Protein AF-A0A5E4PI58-F1 (afdb_monomer_lite)

Structure (mmCI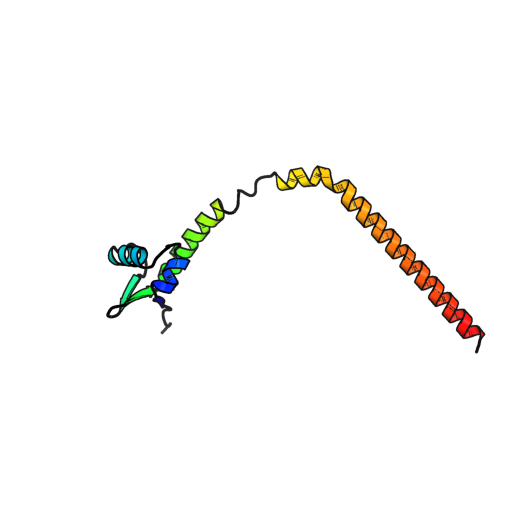F, N/CA/C/O backbone):
data_AF-A0A5E4PI58-F1
#
_entry.id   AF-A0A5E4PI58-F1
#
loop_
_atom_site.group_PDB
_atom_site.id
_atom_site.type_symbol
_atom_site.label_atom_id
_atom_site.label_alt_id
_atom_site.label_comp_id
_atom_site.label_asym_id
_atom_site.label_entity_id
_atom_site.label_seq_id
_atom_site.pdbx_PDB_ins_code
_atom_site.Cartn_x
_atom_site.Cartn_y
_atom_site.Cartn_z
_atom_site.occupancy
_atom_site.B_iso_or_equiv
_atom_site.auth_seq_id
_atom_site.auth_comp_id
_atom_site.auth_asym_id
_atom_site.auth_atom_id
_atom_site.pdbx_PDB_model_num
ATOM 1 N N . MET A 1 1 ? -13.089 -17.638 15.210 1.00 38.19 1 MET A N 1
ATOM 2 C CA . MET A 1 1 ? -13.389 -16.269 14.742 1.00 38.19 1 MET A CA 1
ATOM 3 C C . MET A 1 1 ? -12.096 -15.699 14.191 1.00 38.19 1 MET A C 1
ATOM 5 O O . MET A 1 1 ? -11.160 -15.540 14.955 1.00 38.19 1 MET A O 1
ATOM 9 N N . THR A 1 2 ? -11.979 -15.522 12.877 1.00 49.88 2 THR A N 1
ATOM 10 C CA . THR A 1 2 ? -10.794 -14.891 12.280 1.00 49.88 2 THR A CA 1
ATOM 11 C C . THR A 1 2 ? -10.823 -13.409 12.622 1.00 49.88 2 THR A C 1
ATOM 13 O O . THR A 1 2 ? -11.752 -12.707 12.217 1.00 49.88 2 THR A O 1
ATOM 16 N N . GLU A 1 3 ? -9.845 -12.946 13.395 1.00 58.03 3 GLU A N 1
ATOM 17 C CA . GLU A 1 3 ? -9.608 -11.521 13.599 1.00 58.03 3 GLU A CA 1
ATOM 18 C C . GLU A 1 3 ? -9.430 -10.873 12.224 1.00 58.03 3 GLU A C 1
ATOM 20 O O . GLU A 1 3 ? -8.472 -11.154 11.504 1.00 58.03 3 GLU A O 1
ATOM 25 N N . LYS A 1 4 ? -10.406 -10.061 11.808 1.00 70.44 4 LYS A N 1
ATOM 26 C CA . LYS A 1 4 ? -10.306 -9.328 10.549 1.00 70.44 4 LYS A CA 1
ATOM 27 C C . LYS A 1 4 ? -9.216 -8.283 10.726 1.00 70.44 4 LYS A C 1
ATOM 29 O O . LYS A 1 4 ? -9.380 -7.353 11.513 1.00 70.44 4 LYS A O 1
ATOM 34 N N . ALA A 1 5 ? -8.112 -8.435 10.002 1.00 86.56 5 ALA A N 1
ATOM 35 C CA . ALA A 1 5 ? -7.053 -7.441 10.007 1.00 86.56 5 ALA A CA 1
ATOM 36 C C . ALA A 1 5 ? -7.609 -6.116 9.459 1.00 86.56 5 ALA A C 1
ATOM 38 O O . ALA A 1 5 ? -8.218 -6.068 8.386 1.00 86.56 5 ALA A O 1
ATOM 39 N N . THR A 1 6 ? -7.419 -5.032 10.207 1.00 90.69 6 THR A N 1
ATOM 40 C CA . THR A 1 6 ? -7.901 -3.694 9.841 1.00 90.69 6 THR A CA 1
ATOM 41 C C . THR A 1 6 ? -6.746 -2.712 9.770 1.00 90.69 6 THR A C 1
ATOM 43 O O . THR A 1 6 ? -5.900 -2.695 10.659 1.00 90.69 6 THR A O 1
ATOM 46 N N . LEU A 1 7 ? -6.753 -1.852 8.757 1.00 90.31 7 LEU A N 1
ATOM 47 C CA . LEU A 1 7 ? -5.775 -0.788 8.564 1.00 90.31 7 LEU A CA 1
ATOM 48 C C . LEU A 1 7 ? -6.385 0.572 8.869 1.00 90.31 7 LEU A C 1
ATOM 50 O O . LEU A 1 7 ? -7.550 0.850 8.572 1.00 90.31 7 LEU A O 1
ATOM 54 N N . THR A 1 8 ? -5.570 1.466 9.410 1.00 92.75 8 THR A N 1
ATOM 55 C CA . THR A 1 8 ? -5.934 2.875 9.527 1.00 92.75 8 THR A CA 1
ATOM 56 C C . THR A 1 8 ? -5.797 3.582 8.178 1.00 92.75 8 THR A C 1
ATOM 58 O O . THR A 1 8 ? -5.019 3.178 7.314 1.00 92.75 8 THR A O 1
ATOM 61 N N . LEU A 1 9 ? -6.489 4.713 7.988 1.00 91.00 9 LEU A N 1
ATOM 62 C CA . LEU A 1 9 ? -6.323 5.509 6.760 1.00 91.00 9 LEU A CA 1
ATOM 63 C C . LEU A 1 9 ? -4.880 5.993 6.531 1.00 91.00 9 LEU A C 1
ATOM 65 O O . LEU A 1 9 ? -4.508 6.272 5.393 1.00 91.00 9 LEU A O 1
ATOM 69 N N . LYS A 1 10 ? -4.082 6.130 7.597 1.00 91.00 10 LYS A N 1
ATOM 70 C CA . LYS A 1 10 ? -2.679 6.548 7.496 1.00 91.00 10 LYS A CA 1
ATOM 71 C C . LYS A 1 10 ? -1.833 5.465 6.825 1.00 91.00 10 LYS A C 1
ATOM 73 O O . LYS A 1 10 ? -0.996 5.793 5.993 1.00 91.00 10 LYS A O 1
ATOM 78 N N . GLU A 1 11 ? -2.097 4.204 7.148 1.00 90.56 11 GLU A N 1
ATOM 79 C CA . GLU A 1 11 ? -1.428 3.040 6.556 1.00 90.56 11 GLU A CA 1
ATOM 80 C C . GLU A 1 11 ? -1.995 2.709 5.171 1.00 90.56 11 GLU A C 1
ATOM 82 O O . GLU A 1 11 ? -1.249 2.391 4.250 1.00 90.56 11 GLU A O 1
ATOM 87 N N . ALA A 1 12 ? -3.310 2.845 4.987 1.00 89.69 12 ALA A N 1
ATOM 88 C CA . ALA A 1 12 ? -3.969 2.543 3.719 1.00 89.69 12 ALA A CA 1
ATOM 89 C C . ALA A 1 12 ? -3.657 3.566 2.610 1.00 89.69 12 ALA A C 1
ATOM 91 O O . ALA A 1 12 ? -3.631 3.207 1.434 1.00 89.69 12 ALA A O 1
ATOM 92 N N . ALA A 1 13 ? -3.405 4.836 2.950 1.00 89.88 13 ALA A N 1
ATOM 93 C CA . ALA A 1 13 ? -3.125 5.889 1.969 1.00 89.88 13 ALA A CA 1
ATOM 94 C C . ALA A 1 13 ? -1.946 5.580 1.027 1.00 89.88 13 ALA A C 1
ATOM 96 O O . ALA A 1 13 ? -2.173 5.598 -0.187 1.00 89.88 13 ALA A O 1
ATOM 97 N N . PRO A 1 14 ? -0.731 5.260 1.518 1.00 88.81 14 PRO A N 1
ATOM 98 C CA . PRO A 1 14 ? 0.384 4.917 0.638 1.00 88.81 14 PRO A CA 1
ATOM 99 C C . PRO A 1 14 ? 0.127 3.636 -0.169 1.00 88.81 14 PRO A C 1
ATOM 101 O O . PRO A 1 14 ? 0.468 3.591 -1.348 1.00 88.81 14 PRO A O 1
ATOM 104 N N . LEU A 1 15 ? -0.535 2.630 0.417 1.00 86.50 15 LEU A N 1
ATOM 105 C CA . LEU A 1 15 ? -0.844 1.357 -0.255 1.00 86.50 15 LEU A CA 1
ATOM 106 C C . LEU A 1 15 ? -1.798 1.519 -1.444 1.00 86.50 15 LEU A C 1
ATOM 108 O O . LEU A 1 15 ? -1.752 0.755 -2.404 1.00 86.50 15 LEU A O 1
ATOM 112 N N . LEU A 1 16 ? -2.663 2.528 -1.382 1.00 84.62 16 LEU A N 1
ATOM 113 C CA . LEU A 1 16 ? -3.623 2.863 -2.429 1.00 84.62 16 LEU A CA 1
ATOM 114 C C . LEU A 1 16 ? -3.122 3.966 -3.373 1.00 84.62 16 LEU A C 1
ATOM 116 O O . LEU A 1 16 ? -3.883 4.448 -4.210 1.00 84.62 16 LEU A O 1
ATOM 120 N N . GLY A 1 17 ? -1.868 4.405 -3.223 1.00 85.56 17 GLY A N 1
ATOM 121 C CA . GLY A 1 17 ? -1.270 5.444 -4.061 1.00 85.56 17 GLY A CA 1
ATOM 122 C C . GLY A 1 17 ? -1.784 6.862 -3.790 1.00 85.56 17 GLY A C 1
ATOM 123 O O . GLY A 1 17 ? -1.604 7.753 -4.621 1.00 85.56 17 GLY A O 1
ATOM 124 N N . PHE A 1 18 ? -2.419 7.118 -2.643 1.00 86.75 18 PHE A N 1
ATOM 125 C CA . PHE A 1 18 ? -2.836 8.469 -2.274 1.00 86.75 18 PHE A CA 1
ATOM 126 C C . PHE A 1 18 ? -1.692 9.233 -1.610 1.00 86.75 18 PHE A C 1
ATOM 128 O O . PHE A 1 18 ? -1.120 8.795 -0.617 1.00 86.75 18 PHE A O 1
ATOM 135 N N . LYS A 1 19 ? -1.435 10.452 -2.096 1.00 84.94 19 LYS A N 1
ATOM 136 C CA . LYS A 1 19 ? -0.448 11.377 -1.508 1.00 84.94 19 LYS A CA 1
ATOM 137 C C . LYS A 1 19 ? -0.825 11.885 -0.109 1.00 84.94 19 LYS A C 1
ATOM 139 O O . LYS A 1 19 ? 0.004 12.483 0.562 1.00 84.94 19 LYS A O 1
ATOM 144 N N . GLY A 1 20 ? -2.069 11.694 0.333 1.00 87.44 20 GLY A N 1
ATOM 145 C CA . GLY A 1 20 ? -2.521 12.209 1.620 1.00 87.44 20 GLY A CA 1
ATOM 146 C C . GLY A 1 20 ? -3.815 11.581 2.120 1.00 87.44 20 GLY A C 1
ATOM 147 O O . GLY A 1 20 ? -4.679 11.162 1.348 1.00 87.44 20 GLY A O 1
ATOM 148 N N . VAL A 1 21 ? -3.958 11.577 3.445 1.00 90.94 21 VAL A N 1
ATOM 149 C CA . VAL A 1 21 ? -5.069 10.942 4.172 1.00 90.94 21 VAL A CA 1
ATOM 150 C C . VAL A 1 21 ? -6.406 11.651 3.928 1.00 90.94 21 VAL A C 1
ATOM 152 O O . VAL A 1 21 ? -7.453 11.008 3.945 1.00 90.94 21 VAL A O 1
ATOM 155 N N . TYR A 1 22 ? -6.393 12.964 3.666 1.00 91.19 22 TYR A N 1
ATOM 156 C CA . TYR A 1 22 ? -7.613 13.751 3.452 1.00 91.19 22 TYR A CA 1
ATOM 157 C C . TYR A 1 22 ? -8.425 13.252 2.249 1.00 91.19 22 TYR A C 1
ATOM 159 O O . TYR A 1 22 ? -9.600 12.922 2.397 1.00 91.19 22 TYR A O 1
ATOM 167 N N . ARG A 1 23 ? -7.779 13.107 1.082 1.00 89.56 23 ARG A N 1
ATOM 168 C CA . ARG A 1 23 ? -8.438 12.611 -0.139 1.00 89.56 23 ARG A CA 1
ATOM 169 C C . ARG A 1 23 ? -8.970 11.192 0.038 1.00 89.56 23 ARG A C 1
ATOM 171 O O . ARG A 1 23 ? -10.053 10.875 -0.445 1.00 89.56 23 ARG A O 1
ATOM 178 N N . LEU A 1 24 ? -8.228 10.345 0.756 1.00 90.56 24 LEU A N 1
ATOM 179 C CA . LEU A 1 24 ? -8.677 8.990 1.059 1.00 90.56 24 LEU A CA 1
ATOM 180 C C . LEU A 1 24 ? -9.919 9.004 1.965 1.00 90.56 24 LEU A C 1
ATOM 182 O O . LEU A 1 24 ? -10.883 8.296 1.692 1.00 90.56 24 LEU A O 1
ATOM 186 N N . ARG A 1 25 ? -9.931 9.846 3.005 1.00 91.50 25 ARG A N 1
ATOM 187 C CA . ARG A 1 25 ? -11.079 10.012 3.908 1.00 91.50 25 ARG A CA 1
ATOM 188 C C . ARG A 1 25 ? -12.319 10.515 3.170 1.00 91.50 25 ARG A C 1
ATOM 190 O O . ARG A 1 25 ? -13.420 10.052 3.448 1.00 91.50 25 ARG A O 1
ATOM 197 N N . GLU A 1 26 ? -12.154 11.460 2.253 1.00 92.31 26 GLU A N 1
ATOM 198 C CA . GLU A 1 26 ? -13.250 11.979 1.434 1.00 92.31 26 GLU A CA 1
ATOM 199 C C . GLU A 1 26 ? -13.849 10.884 0.540 1.00 92.31 26 GLU A C 1
ATOM 201 O O . GLU A 1 26 ? -15.066 10.715 0.500 1.00 92.31 26 GLU A O 1
ATOM 206 N N . LYS A 1 27 ? -13.005 10.067 -0.101 1.00 90.00 27 LYS A N 1
ATOM 207 C CA . LYS A 1 27 ? -13.460 8.910 -0.883 1.00 90.00 27 LYS A CA 1
ATOM 208 C C . LYS A 1 27 ? -14.129 7.836 -0.028 1.00 90.00 27 LYS A C 1
ATOM 210 O O . LYS A 1 27 ? -15.141 7.289 -0.451 1.00 90.00 27 LYS A O 1
ATOM 215 N N . ALA A 1 28 ? -13.612 7.575 1.171 1.00 91.44 28 ALA A N 1
ATOM 216 C CA . ALA A 1 28 ? -14.232 6.654 2.119 1.00 91.44 28 ALA A CA 1
ATOM 217 C C . ALA A 1 28 ? -15.630 7.138 2.541 1.00 91.44 28 ALA A C 1
ATOM 219 O O . ALA A 1 28 ? -16.578 6.361 2.525 1.00 91.44 28 ALA A O 1
ATOM 220 N N . ARG A 1 29 ? -15.797 8.444 2.805 1.00 90.69 29 ARG A N 1
ATOM 221 C CA . ARG A 1 29 ? -17.114 9.053 3.076 1.00 90.69 29 ARG A CA 1
ATOM 222 C C . ARG A 1 29 ? -18.095 8.911 1.916 1.00 90.69 29 ARG A C 1
ATOM 224 O O . ARG A 1 29 ? -19.287 8.791 2.157 1.00 90.69 29 ARG A O 1
ATOM 231 N N . ARG A 1 30 ? -17.599 8.935 0.679 1.00 91.94 30 ARG A N 1
ATOM 232 C CA . ARG A 1 30 ? -18.401 8.741 -0.538 1.00 91.94 30 ARG A CA 1
ATOM 233 C C . ARG A 1 30 ? -18.665 7.267 -0.870 1.00 91.94 30 ARG A C 1
ATOM 235 O O . ARG A 1 30 ? -19.257 6.997 -1.906 1.00 91.94 30 ARG A O 1
ATOM 242 N N . GLY A 1 31 ? -18.197 6.322 -0.049 1.00 88.75 31 GLY A N 1
ATOM 243 C CA . GLY A 1 31 ? -18.361 4.886 -0.301 1.00 88.75 31 GLY A CA 1
ATOM 244 C C . GLY A 1 31 ? -17.513 4.350 -1.460 1.00 88.75 31 GLY A C 1
ATOM 245 O O . GLY A 1 31 ? -17.776 3.270 -1.969 1.00 88.75 31 GLY A O 1
ATOM 246 N N . LEU A 1 32 ? -16.487 5.091 -1.891 1.00 89.00 32 LEU A N 1
ATOM 247 C CA . LEU A 1 32 ? -15.635 4.712 -3.026 1.00 89.00 32 LEU A CA 1
ATOM 248 C C . LEU A 1 32 ? -14.468 3.799 -2.629 1.00 89.00 32 LEU A C 1
ATOM 250 O O . LEU A 1 32 ? -13.714 3.362 -3.496 1.00 89.00 32 LEU A O 1
ATOM 254 N N . ILE A 1 33 ? -14.266 3.569 -1.330 1.00 89.00 33 ILE A N 1
ATOM 255 C CA . ILE A 1 33 ? -13.207 2.700 -0.817 1.00 89.00 33 ILE A CA 1
ATOM 256 C C . ILE A 1 33 ? -13.859 1.416 -0.290 1.00 89.00 33 ILE A C 1
ATOM 258 O O . ILE A 1 33 ? -14.615 1.496 0.682 1.00 89.00 33 ILE A O 1
ATOM 262 N N . PRO A 1 34 ? -13.581 0.251 -0.902 1.00 87.50 34 PRO A N 1
ATOM 263 C CA . PRO A 1 34 ? -14.132 -1.020 -0.448 1.00 87.50 34 PRO A CA 1
ATOM 264 C C . PRO A 1 34 ? -13.611 -1.354 0.950 1.00 87.50 34 PRO A C 1
ATOM 266 O O . PRO A 1 34 ? -12.451 -1.081 1.272 1.00 87.50 34 PRO A O 1
ATOM 269 N N . GLY A 1 35 ? -14.486 -1.896 1.794 1.00 87.75 35 GLY A N 1
ATOM 270 C CA . GLY A 1 35 ? -14.165 -2.227 3.178 1.00 87.75 35 GLY A CA 1
ATOM 271 C C . GLY A 1 35 ? -13.797 -1.053 4.062 1.00 87.75 35 GLY A C 1
ATOM 272 O O . GLY A 1 35 ? -13.245 -1.281 5.134 1.00 87.75 35 GLY A O 1
ATOM 273 N N . ALA A 1 36 ? -14.074 0.188 3.650 1.00 92.00 36 ALA A N 1
ATOM 274 C CA . ALA A 1 36 ? -13.928 1.341 4.522 1.00 92.00 36 ALA A CA 1
ATOM 275 C C . ALA A 1 36 ? -15.138 1.467 5.449 1.00 92.00 36 ALA A C 1
ATOM 277 O O . ALA A 1 36 ? -16.277 1.591 5.005 1.00 92.00 36 ALA A O 1
ATOM 278 N N . PHE A 1 37 ? -14.874 1.513 6.747 1.00 91.69 37 PHE A N 1
ATOM 279 C CA . PHE A 1 37 ? -15.890 1.701 7.770 1.00 91.69 37 PHE A CA 1
ATOM 280 C C . PHE A 1 37 ? -15.375 2.619 8.874 1.00 91.69 37 PHE A C 1
ATOM 282 O O . PHE A 1 37 ? -14.182 2.914 8.985 1.00 91.69 37 PHE A O 1
ATOM 289 N N . LYS A 1 38 ? -16.298 3.129 9.684 1.00 92.56 38 LYS A N 1
ATOM 290 C CA . LYS A 1 38 ? -15.983 4.055 10.767 1.00 92.56 38 LYS A CA 1
ATOM 291 C C . LYS A 1 38 ? -16.234 3.368 12.103 1.00 92.56 38 LYS A C 1
ATOM 293 O O . LYS A 1 38 ? -17.366 2.998 12.389 1.00 92.56 38 LYS A O 1
ATOM 298 N N . ILE A 1 39 ? -15.193 3.252 12.925 1.00 91.31 39 ILE A N 1
ATOM 299 C CA . ILE A 1 39 ? -15.307 2.828 14.323 1.00 91.31 39 ILE A CA 1
ATOM 300 C C . ILE A 1 39 ? -15.166 4.071 15.192 1.00 91.31 39 ILE A C 1
ATOM 302 O O . ILE A 1 39 ? -14.123 4.734 15.189 1.00 91.31 39 ILE A O 1
ATOM 306 N N . SER A 1 40 ? -16.234 4.412 15.911 1.00 86.94 40 SER A N 1
ATOM 307 C CA . SER A 1 40 ? -16.332 5.618 16.739 1.00 86.94 40 S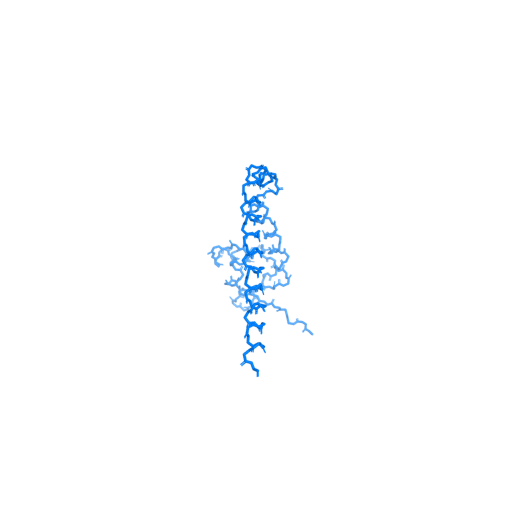ER A CA 1
ATOM 308 C C . SER A 1 40 ? -16.039 6.895 15.931 1.00 86.94 40 SER A C 1
ATOM 310 O O . SER A 1 40 ? -16.898 7.414 15.215 1.00 86.94 40 SER A O 1
ATOM 312 N N . SER A 1 41 ? -14.805 7.399 15.988 1.00 87.81 41 SER A N 1
ATOM 313 C CA . SER A 1 41 ? -14.341 8.604 15.293 1.00 87.81 41 SER A CA 1
ATOM 314 C C . SER A 1 41 ? -13.279 8.330 14.223 1.00 87.81 41 SER A C 1
ATOM 316 O O . SER A 1 41 ? -12.900 9.245 13.486 1.00 87.81 41 SER A O 1
ATOM 318 N N . ARG A 1 42 ? -12.806 7.086 14.096 1.00 89.19 42 ARG A N 1
ATOM 319 C CA . ARG A 1 42 ? -11.702 6.712 13.210 1.00 89.19 42 ARG A CA 1
ATOM 320 C C . ARG A 1 42 ? -12.216 5.917 12.021 1.00 89.19 42 ARG A C 1
ATOM 322 O O . ARG A 1 42 ? -13.008 4.994 12.158 1.00 89.19 42 ARG A O 1
ATOM 329 N N . TRP A 1 43 ? -11.744 6.300 10.843 1.00 92.19 43 TRP A N 1
ATOM 330 C CA . TRP A 1 43 ? -11.947 5.520 9.631 1.00 92.19 43 TRP A CA 1
ATOM 331 C C . TRP A 1 43 ? -10.903 4.414 9.568 1.00 92.19 43 TRP A C 1
ATOM 333 O O . TRP A 1 43 ? -9.706 4.672 9.737 1.00 92.19 43 TRP A O 1
ATOM 343 N N . MET A 1 44 ? -11.381 3.208 9.317 1.00 92.25 44 MET A N 1
ATOM 344 C CA . MET A 1 44 ? -10.594 1.995 9.197 1.00 92.25 44 MET A CA 1
ATOM 345 C C . MET A 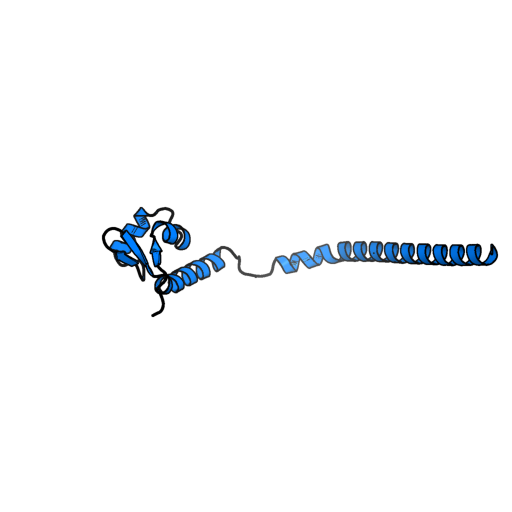1 44 ? -10.995 1.272 7.921 1.00 92.25 44 MET A C 1
ATOM 347 O O . MET A 1 44 ? -12.054 1.528 7.347 1.00 92.25 44 MET A O 1
ATOM 351 N N . VAL A 1 45 ? -10.113 0.403 7.459 1.00 92.31 45 VAL A N 1
ATOM 352 C CA . VAL A 1 45 ? -10.315 -0.375 6.248 1.0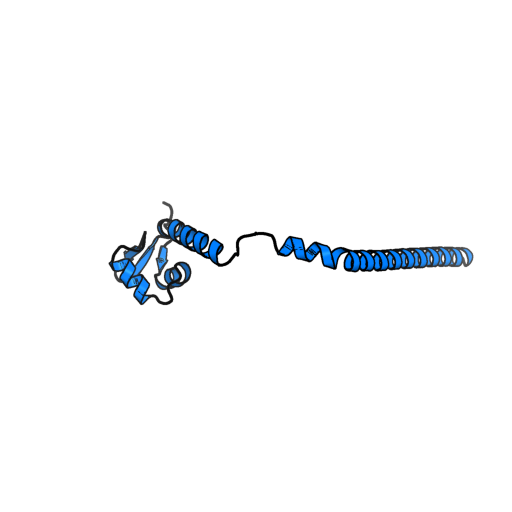0 92.31 45 VAL A CA 1
ATOM 353 C C . VAL A 1 45 ? -10.044 -1.838 6.555 1.00 92.31 45 VAL A C 1
ATOM 355 O O . VAL A 1 45 ? -8.986 -2.163 7.090 1.00 92.31 45 VAL A O 1
ATOM 358 N N . ALA A 1 46 ? -10.976 -2.719 6.208 1.00 91.88 46 ALA A N 1
ATOM 359 C CA . ALA A 1 46 ? -10.760 -4.157 6.287 1.00 91.88 46 ALA A CA 1
ATOM 360 C C . ALA A 1 46 ? -9.741 -4.593 5.222 1.00 91.88 46 ALA A C 1
ATOM 362 O O . ALA A 1 46 ? -9.923 -4.326 4.032 1.00 91.88 46 ALA A O 1
ATOM 363 N N . VAL A 1 47 ? -8.670 -5.267 5.646 1.00 89.38 47 VAL A N 1
ATOM 364 C CA . VAL A 1 47 ? -7.582 -5.706 4.757 1.00 89.38 47 VAL A CA 1
ATOM 365 C C . VAL A 1 47 ? -8.109 -6.635 3.667 1.00 89.38 47 VAL A C 1
ATOM 367 O O . VAL A 1 47 ? -7.782 -6.454 2.496 1.00 89.38 47 VAL A O 1
ATOM 370 N N . ASP A 1 48 ? -8.965 -7.584 4.036 1.00 88.75 48 ASP A N 1
ATOM 371 C CA . ASP A 1 48 ? -9.472 -8.614 3.123 1.00 88.75 48 ASP A CA 1
ATOM 372 C C . ASP A 1 48 ? -10.257 -8.022 1.949 1.00 88.75 48 ASP A C 1
ATOM 374 O O . ASP A 1 48 ? -10.156 -8.495 0.817 1.00 88.75 48 ASP A O 1
ATOM 378 N N . GLU A 1 49 ? -10.994 -6.942 2.202 1.00 87.75 49 GLU A N 1
ATOM 379 C CA . GLU A 1 49 ? -11.816 -6.276 1.193 1.00 87.75 49 GLU A CA 1
ATOM 380 C C . GLU A 1 49 ? -10.999 -5.323 0.315 1.00 87.75 49 GLU A C 1
ATOM 382 O O . GLU A 1 49 ? -11.297 -5.160 -0.871 1.00 87.75 49 GLU A O 1
ATOM 387 N N . ILE A 1 50 ? -9.935 -4.718 0.855 1.00 88.50 50 ILE A N 1
ATOM 388 C CA . ILE A 1 50 ? -9.100 -3.790 0.087 1.00 88.50 50 ILE A CA 1
ATOM 389 C C . ILE A 1 50 ? -7.971 -4.477 -0.688 1.00 88.50 50 ILE A C 1
ATOM 391 O O . ILE A 1 50 ? -7.504 -3.951 -1.701 1.00 88.50 50 ILE A O 1
ATOM 395 N N . MET A 1 51 ? -7.543 -5.671 -0.276 1.00 86.81 51 MET A N 1
ATOM 396 C CA . MET A 1 51 ? -6.479 -6.427 -0.945 1.00 86.81 51 MET A CA 1
ATOM 397 C C . MET A 1 51 ? -6.739 -6.691 -2.438 1.00 86.81 51 MET A C 1
ATOM 399 O O . MET A 1 51 ? -5.819 -6.487 -3.237 1.00 86.81 51 MET A O 1
ATOM 403 N N . PRO A 1 52 ? -7.949 -7.096 -2.876 1.00 86.25 52 PRO A N 1
ATOM 404 C CA . PRO A 1 52 ? -8.260 -7.238 -4.298 1.00 86.25 52 PRO A CA 1
ATOM 405 C C . PRO A 1 52 ? -8.090 -5.927 -5.073 1.00 86.25 52 PRO A C 1
ATOM 407 O O . PRO A 1 52 ? -7.547 -5.930 -6.181 1.00 86.25 52 PRO A O 1
ATOM 410 N N . TYR A 1 53 ? -8.492 -4.804 -4.471 1.00 84.38 53 TYR A N 1
ATOM 411 C CA . TYR A 1 53 ? -8.371 -3.475 -5.067 1.00 84.38 53 TYR A CA 1
ATOM 412 C C . TYR A 1 53 ? -6.901 -3.072 -5.231 1.00 84.38 53 TYR A C 1
ATOM 414 O O . TYR A 1 53 ? -6.478 -2.687 -6.322 1.00 84.38 53 TYR A O 1
ATOM 422 N N . ILE A 1 54 ? -6.097 -3.257 -4.180 1.00 85.25 54 ILE A N 1
ATOM 423 C CA . ILE A 1 54 ? -4.646 -3.030 -4.194 1.00 85.25 54 ILE A CA 1
ATOM 424 C C . ILE A 1 54 ? -3.977 -3.906 -5.261 1.00 85.25 54 ILE A C 1
ATOM 426 O O . ILE A 1 54 ? -3.197 -3.423 -6.082 1.00 85.25 54 ILE A O 1
ATOM 430 N N . ARG A 1 55 ? -4.312 -5.199 -5.304 1.00 86.31 55 ARG A N 1
ATOM 431 C CA . ARG A 1 55 ? -3.757 -6.143 -6.280 1.00 86.31 55 ARG A CA 1
ATOM 432 C C . ARG A 1 55 ? -4.073 -5.717 -7.711 1.00 86.31 55 ARG A C 1
ATOM 434 O O . ARG A 1 55 ? -3.210 -5.845 -8.576 1.00 86.31 55 ARG A O 1
ATOM 441 N N . ASN A 1 56 ? -5.281 -5.222 -7.971 1.00 85.00 56 ASN A N 1
ATOM 442 C CA . ASN A 1 56 ? -5.652 -4.728 -9.292 1.00 85.00 56 ASN A CA 1
ATOM 443 C C . ASN A 1 56 ? -4.889 -3.444 -9.653 1.00 85.00 56 ASN A C 1
ATOM 445 O O . ASN A 1 56 ? -4.301 -3.367 -10.728 1.00 85.00 56 ASN A O 1
ATOM 449 N N . TYR A 1 57 ? -4.810 -2.495 -8.719 1.00 82.00 57 TYR A N 1
ATOM 450 C CA . TYR A 1 57 ? -4.061 -1.246 -8.876 1.00 82.00 57 TYR A CA 1
ATOM 451 C C . TYR A 1 57 ? -2.575 -1.483 -9.204 1.00 82.00 57 TYR A C 1
ATOM 453 O O . TYR A 1 57 ? -2.022 -0.877 -10.121 1.00 82.00 57 TYR A O 1
ATOM 461 N N . TYR A 1 58 ? -1.920 -2.427 -8.524 1.00 81.19 58 TYR A N 1
ATOM 462 C CA . TYR A 1 58 ? -0.524 -2.766 -8.820 1.00 81.19 58 TYR A CA 1
ATOM 463 C C . TYR A 1 58 ? -0.351 -3.622 -10.081 1.00 81.19 58 TYR A C 1
ATOM 465 O O . TYR A 1 58 ? 0.705 -3.563 -10.712 1.00 81.19 58 TYR A O 1
ATOM 473 N N . LYS A 1 59 ? -1.365 -4.396 -10.494 1.00 79.81 59 LYS A N 1
ATOM 474 C CA . LYS A 1 59 ? -1.348 -5.101 -11.788 1.00 79.81 59 LYS A CA 1
ATOM 475 C C . LYS A 1 59 ? -1.363 -4.125 -12.959 1.00 79.81 59 LYS A C 1
ATOM 477 O O . LYS A 1 59 ? -0.674 -4.388 -13.940 1.00 79.81 59 LYS A O 1
ATOM 482 N N . THR A 1 60 ? -2.128 -3.037 -12.874 1.00 74.00 60 THR A N 1
ATOM 483 C CA . THR A 1 60 ? -2.160 -2.008 -13.922 1.00 74.00 60 THR A CA 1
ATOM 484 C C . THR A 1 60 ? -0.865 -1.206 -13.927 1.00 74.00 60 THR A C 1
ATOM 486 O O . THR A 1 60 ? -0.203 -1.168 -14.955 1.00 74.00 60 THR A O 1
ATOM 489 N N . LEU A 1 61 ? -0.408 -0.723 -12.766 1.00 71.19 61 LEU A N 1
ATOM 490 C CA . LEU A 1 61 ? 0.867 0.001 -12.658 1.00 71.19 61 LEU A CA 1
ATOM 491 C C . LEU A 1 61 ? 2.074 -0.805 -13.153 1.00 71.19 61 LEU A C 1
ATOM 493 O O . LEU A 1 61 ? 2.976 -0.247 -13.768 1.00 71.19 61 LEU A O 1
ATOM 497 N N . ARG A 1 62 ? 2.115 -2.123 -12.907 1.00 61.81 62 ARG A N 1
ATOM 498 C CA . ARG A 1 62 ? 3.196 -2.977 -13.426 1.00 61.81 62 ARG A CA 1
ATOM 499 C C . ARG A 1 62 ? 3.261 -2.998 -14.949 1.00 61.81 62 ARG A C 1
ATOM 501 O O . ARG A 1 62 ? 4.357 -3.155 -15.468 1.00 61.81 62 ARG A O 1
ATOM 508 N N . LYS A 1 63 ? 2.133 -2.872 -15.653 1.00 60.84 63 LYS A N 1
ATOM 509 C CA . LYS A 1 63 ? 2.124 -2.831 -17.124 1.00 60.84 63 LYS A CA 1
ATOM 510 C C . LYS A 1 63 ? 2.722 -1.533 -17.660 1.00 60.84 63 LYS A C 1
ATOM 512 O O . LYS A 1 63 ? 3.314 -1.555 -18.729 1.00 60.84 63 LYS A O 1
ATOM 517 N N . ASP A 1 64 ? 2.594 -0.449 -16.901 1.00 61.38 64 ASP A N 1
ATOM 518 C CA . ASP A 1 64 ? 3.104 0.866 -17.293 1.00 61.38 64 ASP A CA 1
ATOM 519 C C . ASP A 1 64 ? 4.579 1.047 -16.897 1.00 61.38 64 ASP A C 1
ATOM 521 O O . ASP A 1 64 ? 5.345 1.700 -17.600 1.00 61.38 64 ASP A O 1
ATOM 525 N N . LEU A 1 65 ? 4.999 0.444 -15.778 1.00 59.84 65 LEU A N 1
ATOM 526 C CA . LEU A 1 65 ? 6.380 0.500 -15.281 1.00 59.84 65 LEU A CA 1
ATOM 527 C C . LEU A 1 65 ? 7.306 -0.529 -15.933 1.00 59.84 65 LEU A C 1
ATOM 529 O O . LEU A 1 65 ? 8.514 -0.309 -16.012 1.00 59.84 65 LEU A O 1
ATOM 533 N N . VAL A 1 66 ? 6.767 -1.672 -16.357 1.00 55.91 66 VAL A N 1
ATOM 534 C CA . VAL A 1 66 ? 7.519 -2.673 -17.108 1.00 55.91 66 VAL A CA 1
ATOM 535 C C . VAL A 1 66 ? 7.149 -2.468 -18.570 1.00 55.91 66 VAL A C 1
ATOM 537 O O . VAL A 1 66 ? 6.054 -2.886 -18.952 1.00 55.91 66 VAL A O 1
ATOM 540 N N . PRO A 1 67 ? 8.014 -1.844 -19.395 1.00 55.66 67 PRO A N 1
ATOM 541 C CA . PRO A 1 67 ? 7.752 -1.781 -20.825 1.00 55.66 67 PRO A CA 1
ATOM 542 C C . PRO A 1 67 ? 7.464 -3.201 -21.325 1.00 55.66 67 PRO A C 1
ATOM 544 O O . PRO A 1 67 ? 8.052 -4.158 -20.793 1.00 55.66 67 PRO A O 1
ATOM 547 N N . PRO A 1 68 ? 6.549 -3.378 -22.300 1.00 57.34 68 PRO A N 1
ATOM 548 C CA . PRO A 1 68 ? 6.276 -4.694 -22.851 1.00 57.34 68 PRO A CA 1
ATOM 549 C C . PRO A 1 68 ? 7.611 -5.359 -23.159 1.00 57.34 68 PRO A C 1
ATOM 551 O O . PRO A 1 68 ? 8.527 -4.718 -23.676 1.00 57.34 68 PRO A O 1
ATOM 554 N N . ARG A 1 69 ? 7.737 -6.633 -22.776 1.00 53.09 69 ARG A N 1
ATOM 555 C CA . ARG A 1 69 ? 8.931 -7.462 -22.977 1.00 53.09 69 ARG A CA 1
ATOM 556 C C . ARG A 1 69 ? 9.116 -7.738 -24.473 1.00 53.09 69 ARG A C 1
ATOM 558 O O . ARG A 1 69 ? 9.114 -8.889 -24.888 1.00 53.09 69 ARG A O 1
ATOM 565 N N . ASN A 1 70 ? 9.194 -6.698 -25.295 1.00 50.47 70 ASN A N 1
ATOM 566 C CA . ASN A 1 70 ? 9.295 -6.780 -26.732 1.00 50.47 70 ASN A CA 1
ATOM 567 C C . ASN A 1 70 ? 10.684 -6.284 -27.166 1.00 50.47 70 ASN A C 1
ATOM 569 O O . ASN A 1 70 ? 10.984 -5.097 -27.239 1.00 50.47 70 ASN A O 1
ATOM 573 N N . VAL A 1 71 ? 11.507 -7.306 -27.412 1.00 50.81 71 VAL A N 1
ATOM 574 C CA . VAL A 1 71 ? 12.550 -7.495 -28.435 1.00 50.81 71 VAL A CA 1
ATOM 575 C C . VAL A 1 71 ? 13.886 -6.746 -28.441 1.00 50.81 71 VAL A C 1
ATOM 577 O O . VAL A 1 71 ? 14.845 -7.343 -28.930 1.00 50.81 71 VAL A O 1
ATOM 580 N N . GLU A 1 72 ? 14.075 -5.554 -27.874 1.00 48.12 72 GLU A N 1
ATOM 581 C CA . GLU A 1 72 ? 15.354 -4.855 -28.147 1.00 48.12 72 GLU A CA 1
ATOM 582 C C . GLU A 1 72 ? 16.576 -5.429 -27.393 1.00 48.12 72 GLU A C 1
ATOM 584 O O . GLU A 1 72 ? 17.672 -5.547 -27.948 1.00 48.12 72 GLU A O 1
ATOM 589 N N . TRP A 1 73 ? 16.389 -5.931 -26.168 1.00 47.25 73 TRP A N 1
ATOM 590 C CA . TRP A 1 73 ? 17.475 -6.540 -25.378 1.00 47.25 73 TRP A CA 1
ATOM 591 C C . TRP A 1 73 ? 18.033 -7.848 -25.965 1.00 47.25 73 TRP A C 1
ATOM 593 O O . TRP A 1 73 ? 19.124 -8.278 -25.582 1.00 47.25 73 TRP A O 1
ATOM 603 N N . GLN A 1 74 ? 17.316 -8.496 -26.890 1.00 48.44 74 GLN A N 1
ATOM 604 C CA . GLN A 1 74 ? 17.833 -9.668 -27.607 1.00 48.44 74 GLN A CA 1
ATOM 605 C C . GLN A 1 74 ? 18.672 -9.275 -28.831 1.00 48.44 74 GLN A C 1
ATOM 607 O O . GLN A 1 74 ? 19.614 -9.992 -29.174 1.00 48.44 74 GLN A O 1
ATOM 612 N N . SER A 1 75 ? 18.406 -8.117 -29.437 1.00 49.16 75 SER A N 1
ATOM 613 C CA . SER A 1 75 ? 19.160 -7.613 -30.591 1.00 49.16 75 SER A CA 1
ATOM 614 C C . SER A 1 75 ? 20.534 -7.058 -30.201 1.00 49.16 75 SER A C 1
ATOM 616 O O . SER A 1 75 ? 21.495 -7.217 -30.954 1.00 49.16 75 SER A O 1
ATOM 618 N N . VAL A 1 76 ? 20.682 -6.505 -28.990 1.00 48.44 76 VAL A N 1
ATOM 619 C CA . VAL A 1 76 ? 21.980 -6.006 -28.486 1.00 48.44 76 VAL A CA 1
ATOM 620 C C . VAL A 1 76 ? 22.959 -7.149 -28.177 1.00 48.44 76 VAL A C 1
ATOM 622 O O . VAL A 1 76 ? 24.165 -7.019 -28.398 1.00 48.44 76 VAL A O 1
ATOM 625 N N . LYS A 1 77 ? 22.466 -8.326 -27.762 1.00 46.19 77 LYS A N 1
ATOM 626 C CA . LYS A 1 77 ? 23.335 -9.479 -27.461 1.00 46.19 77 LYS A CA 1
ATOM 627 C C . LYS A 1 77 ? 24.040 -10.068 -28.685 1.00 46.19 77 LYS A C 1
ATOM 629 O O . LYS A 1 77 ? 25.033 -10.765 -28.508 1.00 46.19 77 LYS A O 1
ATOM 634 N N . ARG A 1 78 ? 23.599 -9.777 -29.914 1.00 48.25 78 ARG A N 1
ATOM 635 C CA . ARG A 1 78 ? 24.252 -10.312 -31.122 1.00 48.25 78 ARG A CA 1
ATOM 636 C C . ARG A 1 78 ? 25.535 -9.580 -31.520 1.00 48.25 78 ARG A C 1
ATOM 638 O O . ARG A 1 78 ? 26.339 -10.173 -32.227 1.00 48.25 78 ARG A O 1
ATOM 645 N N . LYS A 1 79 ? 25.773 -8.349 -31.048 1.00 47.66 79 LYS A N 1
ATOM 646 C CA . LYS A 1 79 ? 26.994 -7.594 -31.403 1.00 47.66 79 LYS A CA 1
ATOM 647 C C . LYS A 1 79 ? 28.119 -7.670 -30.365 1.00 47.66 79 LYS A C 1
ATOM 649 O O . LYS A 1 79 ? 29.268 -7.460 -30.725 1.00 47.66 79 LYS A O 1
ATOM 654 N N . VAL A 1 80 ? 27.819 -8.011 -29.108 1.00 49.66 80 VAL A N 1
ATOM 655 C CA . VAL A 1 80 ? 28.817 -8.039 -28.010 1.00 49.66 80 VAL A CA 1
ATOM 656 C C . VAL A 1 80 ? 29.272 -9.466 -27.650 1.00 49.66 80 VAL A C 1
ATOM 658 O O . VAL A 1 80 ? 30.279 -9.657 -26.971 1.00 49.66 80 VAL A O 1
ATOM 661 N N . ALA A 1 81 ? 28.561 -10.493 -28.129 1.00 48.81 81 ALA A N 1
ATOM 662 C CA . ALA A 1 81 ? 28.831 -11.886 -27.775 1.00 48.81 81 ALA A CA 1
ATOM 663 C C . ALA A 1 81 ? 30.225 -12.436 -28.158 1.00 48.81 81 ALA A C 1
ATOM 665 O O . ALA A 1 81 ? 30.753 -13.202 -27.353 1.00 48.81 81 ALA A O 1
ATOM 666 N N . PRO A 1 82 ? 30.871 -12.100 -29.295 1.00 52.34 82 PRO A N 1
ATOM 667 C CA . PRO A 1 82 ? 32.140 -12.756 -29.614 1.00 52.34 82 PRO A CA 1
ATOM 668 C C . PRO A 1 82 ? 33.284 -12.302 -28.692 1.00 52.34 82 PRO A C 1
ATOM 670 O O . PRO A 1 82 ? 34.099 -13.126 -28.286 1.00 52.34 82 PRO A O 1
ATOM 673 N N . THR A 1 83 ? 33.320 -11.031 -28.284 1.00 51.22 83 THR A N 1
ATOM 674 C CA . THR A 1 83 ? 34.463 -10.470 -27.543 1.00 51.22 83 THR A CA 1
ATOM 675 C C . THR A 1 83 ? 34.505 -10.915 -26.081 1.00 51.22 83 THR A C 1
ATOM 677 O O . THR A 1 83 ? 35.567 -11.273 -25.576 1.00 51.22 83 THR A O 1
ATOM 680 N N . ILE A 1 84 ? 33.354 -10.954 -25.400 1.00 51.62 84 ILE A N 1
ATOM 681 C CA . ILE A 1 84 ? 33.295 -11.372 -23.989 1.00 51.62 84 ILE A CA 1
ATOM 682 C C . ILE A 1 84 ? 33.588 -12.874 -23.865 1.00 51.62 84 ILE A C 1
ATOM 684 O O . ILE A 1 84 ? 34.348 -13.280 -22.991 1.00 51.62 84 ILE A O 1
ATOM 688 N N . ILE A 1 85 ? 33.058 -13.696 -24.778 1.00 51.78 85 ILE A N 1
ATOM 689 C CA . ILE A 1 85 ? 33.261 -15.152 -24.749 1.00 51.78 85 ILE A CA 1
ATOM 690 C C . ILE A 1 85 ? 34.725 -15.518 -25.058 1.00 51.78 85 ILE A C 1
ATOM 692 O O . ILE A 1 85 ? 35.258 -16.444 -24.441 1.00 51.78 85 ILE A O 1
ATOM 696 N N . LEU A 1 86 ? 35.405 -14.793 -25.959 1.00 52.78 86 LEU A N 1
ATOM 697 C CA . LEU A 1 86 ? 36.836 -15.006 -26.216 1.00 52.78 86 LEU A CA 1
ATOM 698 C C . LEU A 1 86 ? 37.711 -14.642 -25.006 1.00 52.78 86 LEU 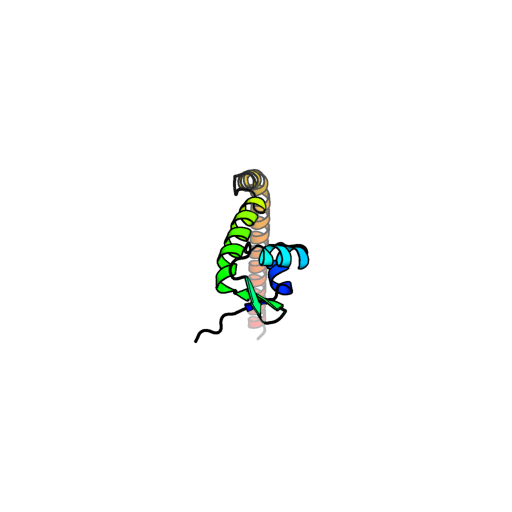A C 1
ATOM 700 O O . LEU A 1 86 ? 38.621 -15.401 -24.672 1.00 52.78 86 LEU A O 1
ATOM 704 N N . ALA A 1 87 ? 37.420 -13.533 -24.320 1.00 53.81 87 ALA A N 1
ATOM 705 C CA . ALA A 1 87 ? 38.185 -13.111 -23.146 1.00 53.81 87 ALA A CA 1
ATOM 706 C C . ALA A 1 87 ? 38.056 -14.106 -21.978 1.00 53.81 87 ALA A C 1
ATOM 708 O O . ALA A 1 87 ? 39.052 -14.439 -21.334 1.00 53.81 87 ALA A O 1
ATOM 709 N N . SER A 1 88 ? 36.854 -14.647 -21.744 1.00 57.38 88 SER A N 1
ATOM 710 C CA . SER A 1 88 ? 36.627 -15.658 -20.703 1.00 57.38 88 SER A CA 1
ATOM 711 C C . SER A 1 88 ? 37.380 -16.959 -20.987 1.00 57.38 88 SER A C 1
ATOM 713 O O . SER A 1 88 ? 38.012 -17.506 -20.088 1.00 57.38 88 SER A O 1
ATOM 715 N N . ARG A 1 89 ? 37.394 -17.424 -22.244 1.00 57.84 89 ARG A N 1
ATOM 716 C CA . ARG A 1 89 ? 38.139 -18.635 -22.632 1.00 57.84 89 ARG A CA 1
ATOM 717 C C . ARG A 1 89 ? 39.655 -18.462 -22.509 1.00 57.84 89 ARG A C 1
ATOM 719 O O . ARG A 1 89 ? 40.331 -19.401 -22.093 1.00 57.84 89 ARG A O 1
ATOM 726 N N . SER A 1 90 ? 40.183 -17.273 -22.819 1.00 60.56 90 SER A N 1
ATOM 727 C CA . SER A 1 90 ? 41.607 -16.959 -22.625 1.00 60.56 90 SER A CA 1
ATOM 728 C C . SER A 1 90 ? 41.984 -17.033 -21.144 1.00 60.56 90 SER A C 1
ATOM 730 O O . SER A 1 90 ? 42.898 -17.771 -20.776 1.00 60.56 90 SER A O 1
ATOM 732 N N . ALA A 1 91 ? 41.204 -16.378 -20.278 1.00 63.16 91 ALA A N 1
ATOM 733 C CA . ALA A 1 91 ? 41.436 -16.366 -18.834 1.00 63.16 91 ALA A CA 1
ATOM 734 C C . ALA A 1 91 ? 41.305 -1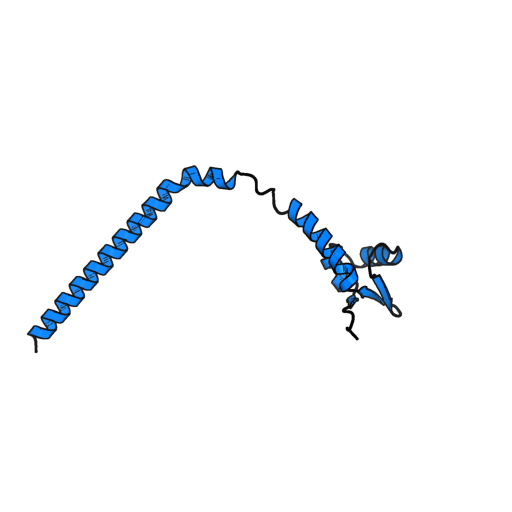7.759 -18.184 1.00 63.16 91 ALA A C 1
ATOM 736 O O . ALA A 1 91 ? 42.095 -18.122 -17.309 1.00 63.16 91 ALA A O 1
ATOM 737 N N . GLU A 1 92 ? 40.346 -18.576 -18.629 1.00 66.25 92 GLU A N 1
ATOM 738 C CA . GLU A 1 92 ? 40.183 -19.956 -18.154 1.00 66.25 92 GLU A CA 1
ATOM 739 C C . GLU A 1 92 ? 41.367 -20.849 -18.549 1.00 66.25 92 GLU A C 1
ATOM 741 O O . GLU A 1 92 ? 41.819 -21.671 -17.745 1.00 66.25 92 GLU A O 1
ATOM 746 N N . SER A 1 93 ? 41.899 -20.678 -19.763 1.00 69.81 93 SER A N 1
ATOM 747 C CA . SER A 1 93 ? 43.057 -21.441 -20.238 1.00 69.81 93 SER A CA 1
ATOM 748 C C . SER A 1 93 ? 44.333 -21.090 -19.464 1.00 69.81 93 SER A C 1
ATOM 750 O O . SER A 1 93 ? 45.077 -21.981 -19.054 1.00 69.81 93 SER A O 1
ATOM 752 N N . GLU A 1 94 ? 44.536 -19.808 -19.151 1.00 72.69 94 GLU A N 1
ATOM 753 C CA . GLU A 1 94 ? 45.654 -19.339 -18.331 1.00 72.69 94 GLU A CA 1
ATOM 754 C C . GLU A 1 94 ? 45.564 -19.849 -16.889 1.00 72.69 94 GLU A C 1
ATOM 756 O O . GLU A 1 94 ? 46.570 -20.290 -16.322 1.00 72.69 94 GLU A O 1
ATOM 761 N N . CYS A 1 95 ? 44.363 -19.855 -16.298 1.00 71.12 95 CYS A N 1
ATOM 762 C CA . CYS A 1 95 ? 44.144 -20.416 -14.964 1.00 71.12 95 CYS A CA 1
ATOM 763 C C . CYS A 1 95 ? 44.439 -21.920 -14.909 1.00 71.12 95 CYS A C 1
ATOM 765 O O . CYS A 1 95 ? 45.116 -22.372 -13.983 1.00 71.12 95 CYS A O 1
ATOM 767 N N . ARG A 1 96 ? 43.991 -22.697 -15.905 1.00 72.06 96 ARG A N 1
ATOM 768 C CA . ARG A 1 96 ? 44.303 -24.135 -15.988 1.00 72.06 96 ARG A CA 1
ATOM 769 C C . ARG A 1 96 ? 45.804 -24.379 -16.118 1.00 72.06 96 ARG A C 1
ATOM 771 O O . ARG A 1 96 ? 46.360 -25.159 -15.349 1.00 72.06 96 ARG A O 1
ATOM 778 N N . ASN A 1 97 ? 46.473 -23.640 -16.999 1.00 83.81 97 ASN A N 1
ATOM 779 C CA . ASN A 1 97 ? 47.915 -23.766 -17.205 1.00 83.81 97 ASN A CA 1
ATOM 780 C C . ASN A 1 97 ? 48.718 -23.436 -15.934 1.00 83.81 97 ASN A C 1
ATOM 782 O O . ASN A 1 97 ? 49.679 -24.136 -15.607 1.00 83.81 97 ASN A O 1
ATOM 786 N N . ARG A 1 98 ? 48.309 -22.409 -15.176 1.00 82.44 98 ARG A N 1
ATOM 787 C CA . ARG A 1 98 ? 48.925 -22.064 -13.883 1.00 82.44 98 ARG A CA 1
ATOM 788 C C . ARG A 1 98 ? 48.724 -23.153 -12.830 1.00 82.44 98 ARG A C 1
ATOM 790 O O . ARG A 1 98 ? 49.670 -23.476 -12.113 1.00 82.44 98 ARG A O 1
ATOM 797 N N . LEU A 1 99 ? 47.531 -23.740 -12.746 1.00 81.75 99 LEU A N 1
ATOM 798 C CA . LEU A 1 99 ? 47.251 -24.840 -11.818 1.00 81.75 99 LEU A CA 1
ATOM 799 C C . LEU A 1 99 ? 48.085 -26.086 -12.144 1.00 81.75 99 LEU A C 1
ATOM 801 O O . LEU A 1 99 ? 48.674 -26.678 -11.238 1.00 81.75 99 LEU A O 1
ATOM 805 N N . ASP A 1 100 ? 48.213 -26.437 -13.423 1.00 88.12 100 ASP A N 1
ATOM 806 C CA . ASP A 1 100 ? 49.039 -27.565 -13.860 1.00 88.12 100 ASP A CA 1
ATOM 807 C C . ASP A 1 100 ? 50.531 -27.340 -13.585 1.00 88.12 100 ASP A C 1
ATOM 809 O O . ASP A 1 100 ? 51.241 -28.268 -13.179 1.00 88.12 100 ASP A O 1
ATOM 813 N N . ALA A 1 101 ? 51.023 -26.110 -13.756 1.00 90.06 101 ALA A N 1
ATOM 814 C CA . ALA A 1 101 ? 52.396 -25.749 -13.414 1.00 90.06 101 ALA A CA 1
ATOM 815 C C . ALA A 1 101 ? 52.663 -25.916 -11.908 1.00 90.06 101 ALA A C 1
ATOM 817 O O . ALA A 1 101 ? 53.619 -26.595 -11.524 1.00 90.06 101 ALA A O 1
ATOM 818 N N . LEU A 1 102 ? 51.771 -25.399 -11.055 1.00 88.12 102 LEU A N 1
ATOM 819 C CA . LEU A 1 102 ? 51.867 -25.546 -9.599 1.00 88.12 102 LEU A CA 1
ATOM 820 C C . LEU A 1 102 ? 51.787 -27.014 -9.156 1.00 88.12 102 LEU A C 1
ATOM 822 O O . LEU A 1 102 ? 52.519 -27.439 -8.259 1.00 88.12 102 LEU A O 1
ATOM 826 N N . ALA A 1 103 ? 50.937 -27.820 -9.796 1.00 87.25 103 ALA A N 1
ATOM 827 C CA . ALA A 1 103 ? 50.843 -29.250 -9.518 1.00 87.25 103 ALA A CA 1
ATOM 828 C C . ALA A 1 103 ? 52.146 -29.990 -9.874 1.00 87.25 103 ALA A C 1
ATOM 830 O O . ALA A 1 103 ? 52.607 -30.843 -9.108 1.00 87.25 103 ALA A O 1
ATOM 831 N N . LYS A 1 104 ? 52.780 -29.646 -11.004 1.00 89.75 104 LYS A N 1
ATOM 832 C CA . LYS A 1 104 ? 54.087 -30.196 -11.404 1.00 89.75 104 LYS A CA 1
ATOM 833 C C . LYS A 1 104 ? 55.193 -29.794 -10.429 1.00 89.75 104 LYS A C 1
ATOM 835 O O . LYS A 1 104 ? 55.995 -30.650 -10.056 1.00 89.75 104 LYS A O 1
ATOM 840 N N . GLU A 1 105 ? 55.220 -28.543 -9.979 1.00 88.25 105 GLU A N 1
ATOM 841 C CA . GLU A 1 105 ? 56.181 -28.069 -8.976 1.00 88.25 105 GLU A CA 1
ATOM 842 C C . GLU A 1 105 ? 56.035 -28.809 -7.644 1.00 88.25 105 GLU A C 1
ATOM 844 O O . GLU A 1 105 ? 57.014 -29.337 -7.116 1.00 88.25 105 GLU A O 1
ATOM 849 N N . ARG A 1 106 ? 54.803 -28.951 -7.140 1.00 84.44 106 ARG A N 1
ATOM 850 C CA . ARG A 1 106 ? 54.532 -29.705 -5.906 1.00 84.44 106 ARG A CA 1
ATOM 851 C C . ARG A 1 106 ? 54.996 -31.156 -6.007 1.00 84.44 106 ARG A C 1
ATOM 853 O O . ARG A 1 106 ? 55.629 -31.653 -5.081 1.00 84.44 106 ARG A O 1
ATOM 860 N N . ARG A 1 107 ? 54.753 -31.824 -7.141 1.00 83.06 107 ARG A N 1
ATOM 861 C CA . ARG A 1 107 ? 55.236 -33.197 -7.381 1.00 83.06 107 ARG A CA 1
ATOM 862 C C . ARG A 1 107 ? 56.764 -33.280 -7.388 1.00 83.06 107 ARG A C 1
ATOM 864 O O . ARG A 1 107 ? 57.311 -34.214 -6.808 1.00 83.06 107 ARG A O 1
ATOM 871 N N . LYS A 1 108 ? 57.458 -32.315 -8.003 1.00 85.12 108 LYS A N 1
ATOM 872 C CA . LYS A 1 108 ? 58.931 -32.248 -7.987 1.00 85.12 108 LYS A CA 1
ATOM 873 C C . LYS A 1 108 ? 59.471 -32.032 -6.572 1.00 85.12 108 LYS A C 1
ATOM 875 O O . LYS A 1 108 ? 60.411 -32.714 -6.181 1.00 85.12 108 LYS A O 1
ATOM 880 N N . ASN A 1 109 ? 58.854 -31.143 -5.797 1.00 84.31 109 ASN A N 1
ATOM 881 C CA . ASN A 1 109 ? 59.270 -30.863 -4.423 1.00 84.31 109 ASN A CA 1
ATOM 882 C C . ASN A 1 109 ? 59.028 -32.058 -3.492 1.00 84.31 109 ASN A C 1
ATOM 884 O O . ASN A 1 109 ? 59.884 -32.358 -2.666 1.00 84.31 109 ASN A O 1
ATOM 888 N N . MET A 1 110 ? 57.926 -32.798 -3.669 1.00 78.25 110 MET A N 1
ATOM 889 C CA . MET A 1 110 ? 57.701 -34.039 -2.919 1.00 78.25 110 MET A CA 1
ATOM 890 C C . MET A 1 110 ? 58.746 -35.112 -3.240 1.00 78.25 110 MET A C 1
ATOM 892 O O . MET A 1 110 ? 59.248 -35.739 -2.315 1.00 78.25 110 MET A O 1
ATOM 896 N N . LYS A 1 111 ? 59.129 -35.286 -4.513 1.00 79.38 111 LYS A N 1
ATOM 897 C CA . LYS A 1 111 ? 60.202 -36.224 -4.896 1.00 79.38 111 LYS A CA 1
ATOM 898 C C . LYS A 1 111 ? 61.561 -35.822 -4.312 1.00 79.38 111 LYS A C 1
ATOM 900 O O . LYS A 1 111 ? 62.207 -36.645 -3.679 1.00 79.38 111 LYS A O 1
ATOM 905 N N . LYS A 1 112 ? 61.934 -34.539 -4.411 1.00 76.00 112 LYS A N 1
ATOM 906 C CA . LYS A 1 112 ? 63.170 -34.002 -3.809 1.00 76.00 112 LYS A CA 1
ATOM 907 C C . LYS A 1 112 ? 63.220 -34.152 -2.285 1.00 76.00 112 LYS A C 1
ATOM 909 O O . LYS A 1 112 ? 64.299 -34.309 -1.730 1.00 76.00 112 LYS A O 1
ATOM 914 N N . ASN A 1 113 ? 62.075 -34.077 -1.606 1.00 71.25 113 ASN A N 1
ATOM 915 C CA . ASN A 1 113 ? 61.995 -34.294 -0.160 1.00 71.25 113 ASN A CA 1
ATOM 916 C C . ASN A 1 113 ? 62.027 -35.783 0.222 1.00 71.25 113 ASN A C 1
ATOM 918 O O . ASN A 1 113 ? 62.442 -36.097 1.332 1.00 71.25 113 ASN A O 1
ATOM 922 N N . ALA A 1 114 ? 61.604 -36.682 -0.672 1.00 70.19 114 ALA A N 1
ATOM 923 C CA . ALA A 1 114 ? 61.702 -38.129 -0.477 1.00 70.19 114 ALA A CA 1
ATOM 924 C C . ALA A 1 114 ? 63.136 -38.651 -0.670 1.00 70.19 114 ALA A C 1
ATOM 926 O O . ALA A 1 114 ? 63.525 -39.580 0.018 1.00 70.19 114 ALA A O 1
ATOM 927 N N . GLU A 1 115 ? 63.926 -38.035 -1.555 1.00 66.44 115 GLU A N 1
ATOM 928 C CA . GLU A 1 115 ? 65.337 -38.392 -1.801 1.00 66.44 115 GLU A CA 1
ATOM 929 C C . GLU A 1 115 ? 66.317 -37.824 -0.752 1.00 66.44 115 GLU A C 1
ATOM 931 O O . GLU A 1 115 ? 67.490 -38.182 -0.747 1.00 66.44 115 GLU A O 1
ATOM 936 N N . LYS A 1 116 ? 65.859 -36.914 0.120 1.00 59.12 116 LYS A N 1
ATOM 937 C CA . LYS A 1 116 ? 66.663 -36.289 1.192 1.00 59.12 116 LYS A CA 1
ATOM 938 C C . LYS A 1 116 ? 66.455 -36.919 2.581 1.00 59.12 116 LYS A C 1
ATOM 940 O O . LYS A 1 116 ? 66.995 -36.391 3.553 1.00 59.12 116 LYS A O 1
ATOM 945 N N . LYS A 1 117 ? 65.649 -37.977 2.682 1.00 53.47 117 LYS A N 1
ATOM 946 C CA . LYS A 1 117 ? 65.473 -38.810 3.882 1.00 53.47 117 LYS A CA 1
ATOM 947 C C . LYS A 1 117 ? 66.160 -40.147 3.670 1.00 53.47 117 LYS A C 1
ATOM 949 O O . LYS A 1 117 ? 66.670 -40.672 4.678 1.00 53.47 117 LYS A O 1
#

Secondary structure (DSSP, 8-state):
-----EEEHHHHHHHTT-S-HHHHHHHHHTT-STTEEEETTEEEEEHHHHHHHHHHHHHHHHHHHS----SHHHHHHHHHHHHHHHHHHHHHHHHHHHHHHHHHHHHHHHHHHHTT-

Foldseek 3Di:
DPDQDKAFLVVVCVLLVHPDSVVVVVCLVVVNQFQWDDDPHTIMHGCVRRVVVSVVVVVVVCPVVDPPPDDDVVVVCVPCVPPVVVVVVVVVVVVVVVVVVVVVVVVVVVVVVVVVD

pLDDT: mean 75.78, std 16.15, range [38.19, 92.75]

Sequence (117 aa):
MTEKATLTLKEAAPLLGFKGVYRLREKARRGLIPGAFKISSRWMVAVDEIMPYIRNYYKTLRKDLVPPRNVEWQSVKRKVAPTIILASRSAESECRNRLDALAKERRKNMKKNAEKK

Organism: NCBI:txid254247

Radius of gyration: 32.55 Å; chains: 1; bounding box: 85×53×48 Å